Protein AF-A0A527V0V6-F1 (afdb_monomer)

Mean predicted aligned error: 16.67 Å

Solvent-accessible surface area (backbone atoms only — not comparable to full-atom values): 7113 Å² total; per-residue (Å²): 132,80,76,77,71,51,71,65,57,51,49,53,55,48,50,52,45,44,67,48,61,44,44,55,52,50,53,52,52,36,52,49,43,59,67,40,85,84,53,55,70,69,60,31,51,54,32,49,51,52,55,36,40,77,68,61,76,48,71,51,89,82,59,62,72,86,74,69,54,84,89,72,45,54,77,66,54,47,50,53,50,51,51,52,51,51,52,53,52,52,64,62,64,68,77,79,79,87,86,89,85,86,84,92,84,81,87,86,80,83,90,135

Nearest PDB structures (foldseek):
  8g7s-assembly1_n  TM=3.037E-01  e=3.229E+00  Escherichia coli
  7m4u-assembly1_n  TM=4.749E-01  e=9.113E+00  Acinetobacter baumannii AB0057
  5aj3-assembly1_N  TM=2.925E-01  e=8.004E+00  Sus scrofa
  7nww-assembly1_r  TM=3.032E-01  e=9.723E+00  Escherichia coli
  8rdv-assembly1_HK  TM=2.535E-01  e=8.541E+00  Psychrobacter urativorans

pLDDT: mean 78.42, std 19.05, range [38.31, 97.94]

Structure (mmCIF, N/CA/C/O backbone):
data_AF-A0A527V0V6-F1
#
_entry.id   AF-A0A527V0V6-F1
#
loop_
_atom_site.group_PDB
_atom_site.id
_atom_site.type_symbol
_atom_site.label_atom_id
_atom_site.label_alt_id
_atom_site.label_comp_id
_atom_site.label_asym_id
_atom_site.label_entity_id
_atom_site.label_seq_id
_atom_site.pdbx_PDB_ins_code
_atom_site.Cartn_x
_atom_site.Cartn_y
_atom_site.Cartn_z
_atom_site.occupancy
_atom_site.B_iso_or_equiv
_atom_site.auth_seq_id
_atom_site.auth_comp_id
_atom_site.auth_asym_id
_atom_site.auth_atom_id
_atom_site.pdbx_PDB_model_num
ATOM 1 N N . MET A 1 1 ? 4.648 -12.168 -36.051 1.00 38.31 1 MET A N 1
ATOM 2 C CA . MET A 1 1 ? 5.519 -12.931 -35.132 1.00 38.31 1 MET A CA 1
ATOM 3 C C . MET A 1 1 ? 6.074 -11.966 -34.105 1.00 38.31 1 MET A C 1
ATOM 5 O O . MET A 1 1 ? 6.841 -11.082 -34.457 1.00 38.31 1 MET A O 1
ATOM 9 N N . THR A 1 2 ? 5.581 -12.063 -32.875 1.00 49.09 2 THR A N 1
ATOM 10 C CA . THR A 1 2 ? 5.995 -11.252 -31.727 1.00 49.09 2 THR A CA 1
ATOM 11 C C . THR A 1 2 ? 7.493 -11.425 -31.494 1.00 49.09 2 THR A C 1
ATOM 13 O O . THR A 1 2 ? 7.941 -12.541 -31.224 1.00 49.09 2 THR A O 1
ATOM 16 N N . LYS A 1 3 ? 8.267 -10.333 -31.600 1.00 60.41 3 LYS A N 1
ATOM 17 C CA . LYS A 1 3 ? 9.576 -10.255 -30.938 1.00 60.41 3 LYS A CA 1
ATOM 18 C C . LYS A 1 3 ? 9.318 -10.674 -29.492 1.00 60.41 3 LYS A C 1
ATOM 20 O O . LYS A 1 3 ? 8.444 -10.094 -28.855 1.00 60.41 3 LYS A O 1
ATOM 25 N N . LYS A 1 4 ? 9.976 -11.735 -29.020 1.00 65.25 4 LYS A N 1
ATOM 26 C CA . LYS A 1 4 ? 9.989 -12.036 -27.589 1.00 65.25 4 LYS A CA 1
ATOM 27 C C . LYS A 1 4 ? 10.552 -10.782 -26.931 1.00 65.25 4 LYS A C 1
ATOM 29 O O . LYS A 1 4 ? 11.714 -10.462 -27.176 1.00 65.25 4 LYS A O 1
ATOM 34 N N . ASP A 1 5 ? 9.704 -10.042 -26.220 1.00 66.06 5 ASP A N 1
ATOM 35 C CA . ASP A 1 5 ? 10.168 -8.970 -25.350 1.00 66.06 5 ASP A CA 1
ATOM 36 C C . ASP A 1 5 ? 11.297 -9.567 -24.505 1.00 66.06 5 ASP A C 1
ATOM 38 O O . ASP A 1 5 ? 11.160 -10.676 -23.975 1.00 66.06 5 ASP A O 1
ATOM 42 N N . THR A 1 6 ? 12.437 -8.886 -24.452 1.00 86.00 6 THR A N 1
ATOM 43 C CA . THR A 1 6 ? 13.517 -9.288 -23.555 1.00 86.00 6 THR A CA 1
ATOM 44 C C . THR A 1 6 ? 12.977 -9.297 -22.125 1.00 86.00 6 THR A C 1
ATOM 46 O O . THR A 1 6 ? 12.079 -8.522 -21.785 1.00 86.00 6 THR A O 1
ATOM 49 N N . GLU A 1 7 ? 13.495 -10.185 -21.278 1.00 85.81 7 GLU A N 1
ATOM 50 C CA . GLU A 1 7 ? 13.039 -10.311 -19.885 1.00 85.81 7 GLU A CA 1
ATOM 51 C C . GLU A 1 7 ? 13.085 -8.960 -19.153 1.00 85.81 7 GLU A C 1
ATOM 53 O O . GLU A 1 7 ? 12.151 -8.596 -18.439 1.00 85.81 7 GLU A O 1
ATOM 58 N N . GLU A 1 8 ? 14.117 -8.166 -19.435 1.00 87.69 8 GLU A N 1
ATOM 59 C CA . GL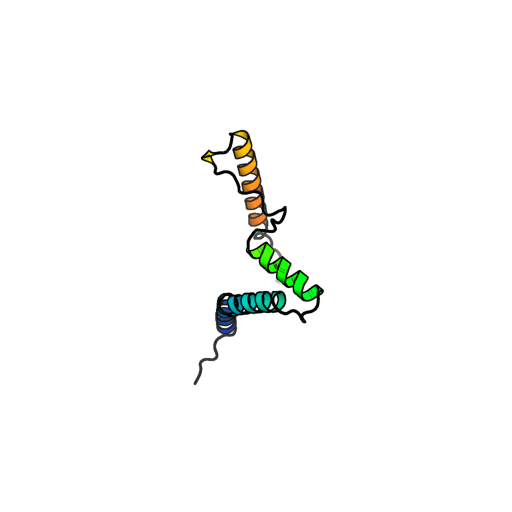U A 1 8 ? 14.291 -6.804 -18.939 1.00 87.69 8 GLU A CA 1
ATOM 60 C C . GLU A 1 8 ? 13.142 -5.861 -19.341 1.00 87.69 8 GLU A C 1
ATOM 62 O O . GLU A 1 8 ? 12.583 -5.175 -18.484 1.00 87.69 8 GLU A O 1
ATOM 67 N N . ALA A 1 9 ? 12.702 -5.886 -20.603 1.00 87.94 9 ALA A N 1
ATOM 68 C CA . ALA A 1 9 ? 11.595 -5.052 -21.077 1.00 87.94 9 ALA A CA 1
ATOM 69 C C . ALA A 1 9 ? 10.252 -5.442 -20.429 1.00 87.94 9 ALA A C 1
ATOM 71 O O . ALA A 1 9 ? 9.411 -4.588 -20.129 1.00 87.94 9 ALA A O 1
ATOM 72 N N . VAL A 1 10 ? 10.041 -6.737 -20.166 1.00 91.81 10 VAL A N 1
ATOM 73 C CA . VAL A 1 10 ? 8.851 -7.215 -19.444 1.00 91.81 10 VAL A CA 1
ATOM 74 C C . VAL A 1 10 ? 8.878 -6.759 -17.987 1.00 91.81 10 VAL A C 1
ATOM 76 O O . VAL A 1 10 ? 7.846 -6.318 -17.467 1.00 91.81 10 VAL A O 1
ATOM 79 N N . LEU A 1 11 ? 10.037 -6.839 -17.332 1.00 92.12 11 LEU A N 1
ATOM 80 C CA . LEU A 1 11 ? 10.219 -6.388 -15.954 1.00 92.12 11 LEU A CA 1
ATOM 81 C C . LEU A 1 11 ? 9.996 -4.883 -15.823 1.00 92.12 11 LEU A C 1
ATOM 83 O O . LEU A 1 11 ? 9.253 -4.460 -14.937 1.00 92.12 11 LEU A O 1
ATOM 87 N N . GLU A 1 12 ? 10.564 -4.081 -16.722 1.00 93.69 12 GLU A N 1
ATOM 88 C CA . GLU A 1 12 ? 10.398 -2.628 -16.714 1.00 93.69 12 GLU A CA 1
ATOM 89 C C . GLU A 1 12 ? 8.923 -2.234 -16.878 1.00 93.69 12 GLU A C 1
ATOM 91 O O . GLU A 1 12 ? 8.364 -1.518 -16.038 1.00 93.69 12 GLU A O 1
ATOM 96 N N . ARG A 1 13 ? 8.243 -2.790 -17.890 1.00 92.12 13 ARG A N 1
ATOM 97 C CA . ARG A 1 13 ? 6.808 -2.559 -18.120 1.00 92.12 13 ARG A CA 1
ATOM 98 C C . ARG A 1 13 ? 5.967 -2.957 -16.908 1.00 92.12 13 ARG A C 1
ATOM 100 O O . ARG A 1 13 ? 5.041 -2.243 -16.519 1.00 92.12 13 ARG A O 1
ATOM 107 N N . THR A 1 14 ? 6.275 -4.101 -16.303 1.00 93.12 14 THR A N 1
ATOM 108 C CA . THR A 1 14 ? 5.543 -4.600 -15.131 1.00 93.12 14 THR A CA 1
ATOM 109 C C . THR A 1 14 ? 5.776 -3.706 -13.920 1.00 93.12 14 THR A C 1
ATOM 111 O O . THR A 1 14 ? 4.827 -3.377 -13.212 1.00 93.12 14 THR A O 1
ATOM 114 N N . ARG A 1 15 ? 7.010 -3.238 -13.713 1.00 95.44 15 ARG A N 1
ATOM 115 C CA . ARG A 1 15 ? 7.360 -2.312 -12.633 1.00 95.44 15 ARG A CA 1
ATOM 116 C C . ARG A 1 15 ? 6.621 -0.989 -12.768 1.00 95.44 15 ARG A C 1
ATOM 118 O O . ARG A 1 15 ? 6.104 -0.489 -11.770 1.00 95.44 15 ARG A O 1
ATOM 125 N N . HIS A 1 16 ? 6.538 -0.444 -13.981 1.00 96.12 16 HIS A N 1
ATOM 126 C CA . HIS A 1 16 ? 5.741 0.751 -14.233 1.00 96.12 16 HIS A CA 1
ATOM 127 C C . HIS A 1 16 ? 4.276 0.504 -13.864 1.00 96.12 16 HIS A C 1
ATOM 129 O O . HIS A 1 16 ? 3.702 1.279 -13.102 1.00 96.12 16 HIS A O 1
ATOM 135 N N . ARG A 1 17 ? 3.668 -0.573 -14.369 1.00 94.25 17 ARG A N 1
ATOM 136 C CA . ARG A 1 17 ? 2.251 -0.869 -14.111 1.00 94.25 17 ARG A CA 1
ATOM 137 C C . ARG A 1 17 ? 1.960 -1.118 -12.629 1.00 94.25 17 ARG A C 1
ATOM 139 O O . ARG A 1 17 ? 0.911 -0.717 -12.134 1.00 94.25 17 ARG A O 1
ATOM 146 N N . LEU A 1 18 ? 2.890 -1.746 -11.911 1.00 94.81 18 LEU A N 1
ATOM 147 C CA . LEU A 1 18 ? 2.792 -1.953 -10.468 1.00 94.81 18 LEU A CA 1
ATOM 148 C C . LEU A 1 18 ? 2.802 -0.620 -9.705 1.00 94.81 18 LEU A C 1
ATOM 150 O O . LEU A 1 18 ? 2.025 -0.448 -8.773 1.00 94.81 18 LEU A O 1
ATOM 154 N N . ARG A 1 19 ? 3.657 0.325 -10.111 1.00 94.00 19 ARG A N 1
ATOM 155 C CA . ARG A 1 19 ? 3.775 1.646 -9.473 1.00 94.00 19 ARG A CA 1
ATOM 156 C C . ARG A 1 19 ? 2.603 2.581 -9.764 1.00 94.00 19 ARG A C 1
ATOM 158 O O . ARG A 1 19 ? 2.392 3.504 -8.989 1.00 94.00 19 ARG A O 1
ATOM 165 N N . THR A 1 20 ? 1.871 2.363 -10.855 1.00 95.38 20 THR A N 1
ATOM 166 C CA . THR A 1 20 ? 0.688 3.160 -11.204 1.00 95.38 20 THR A CA 1
ATOM 167 C C . THR A 1 20 ? -0.593 2.441 -10.798 1.00 95.38 20 THR A C 1
ATOM 169 O O . THR A 1 20 ? -1.093 2.636 -9.696 1.00 95.38 20 THR A O 1
ATOM 172 N N . THR A 1 21 ? -1.088 1.535 -11.636 1.00 96.06 21 THR A N 1
ATOM 173 C CA . THR A 1 21 ? -2.358 0.831 -11.415 1.00 96.06 21 THR A CA 1
ATOM 174 C C . THR A 1 21 ? -2.315 -0.067 -10.182 1.00 96.06 21 THR A C 1
ATOM 176 O O . THR A 1 21 ? -3.305 -0.202 -9.471 1.00 96.06 21 THR A O 1
ATOM 179 N N . GLY A 1 22 ? -1.166 -0.693 -9.907 1.00 95.75 22 GLY A N 1
ATOM 180 C CA . GLY A 1 22 ? -1.007 -1.508 -8.702 1.00 95.75 22 GLY A CA 1
ATOM 181 C C . GLY A 1 22 ? -1.111 -0.684 -7.417 1.00 95.75 22 GLY A C 1
ATOM 182 O O . GLY A 1 22 ? -1.664 -1.167 -6.431 1.00 95.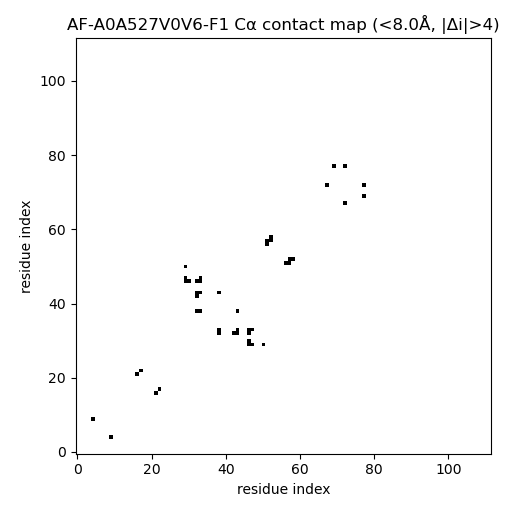75 22 GLY A O 1
ATOM 183 N N . LEU A 1 23 ? -0.640 0.565 -7.442 1.00 95.25 23 LEU A N 1
ATOM 184 C CA . LEU A 1 23 ? -0.757 1.481 -6.313 1.00 95.25 23 LEU A CA 1
ATOM 185 C C . LEU A 1 23 ? -2.215 1.897 -6.085 1.00 95.25 23 LEU A C 1
ATOM 187 O O . LEU A 1 23 ? -2.687 1.824 -4.955 1.00 95.25 23 LEU A O 1
ATOM 191 N N . GLU A 1 24 ? -2.935 2.269 -7.145 1.00 96.44 24 GLU A N 1
ATOM 192 C CA . GLU A 1 24 ? -4.364 2.612 -7.078 1.00 96.44 24 GLU A CA 1
ATOM 193 C C . GLU A 1 24 ? -5.187 1.455 -6.492 1.00 96.44 24 GLU A C 1
ATOM 195 O O . GLU A 1 24 ? -5.896 1.632 -5.502 1.00 96.44 24 GLU A O 1
ATOM 200 N N . ALA A 1 25 ? -4.999 0.242 -7.021 1.00 97.31 25 ALA A N 1
ATOM 201 C CA . ALA A 1 25 ? -5.685 -0.951 -6.533 1.00 97.31 25 ALA A CA 1
ATOM 202 C C . ALA A 1 25 ? -5.345 -1.274 -5.066 1.00 97.31 25 ALA A C 1
ATOM 204 O O . ALA A 1 25 ? -6.211 -1.702 -4.302 1.00 97.31 25 ALA A O 1
ATOM 205 N N . ALA A 1 26 ? -4.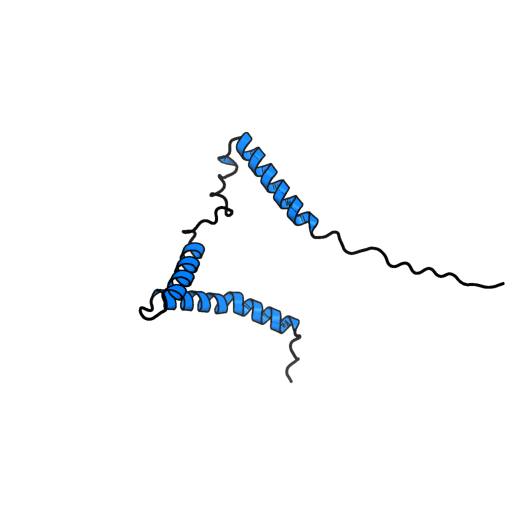092 -1.062 -4.647 1.00 95.88 26 ALA A N 1
ATOM 206 C CA . ALA A 1 26 ? -3.695 -1.252 -3.255 1.00 95.88 26 ALA A CA 1
ATOM 207 C C . ALA A 1 26 ? -4.394 -0.250 -2.325 1.00 95.88 26 ALA A C 1
ATOM 209 O O . ALA A 1 26 ? -4.868 -0.637 -1.257 1.00 95.88 26 ALA A O 1
ATOM 210 N N . VAL A 1 27 ? -4.496 1.020 -2.729 1.00 96.62 27 VAL A N 1
ATOM 211 C CA . VAL A 1 27 ? -5.209 2.050 -1.960 1.00 96.62 27 VAL A CA 1
ATOM 212 C C . VAL A 1 27 ? -6.689 1.693 -1.822 1.00 96.62 27 VAL A C 1
ATOM 214 O O . VAL A 1 27 ? -7.213 1.703 -0.707 1.00 96.62 27 VAL A O 1
ATOM 217 N N . GLU A 1 28 ? -7.349 1.312 -2.915 1.00 97.56 28 GLU A N 1
ATOM 218 C CA . GLU A 1 28 ? -8.754 0.889 -2.894 1.00 97.56 28 GLU A CA 1
ATOM 219 C C . GLU A 1 28 ? -8.981 -0.317 -1.977 1.00 97.56 28 GLU A C 1
ATOM 221 O O . GLU A 1 28 ? -9.907 -0.312 -1.164 1.00 97.56 28 GLU A O 1
ATOM 226 N N . ALA A 1 29 ? -8.104 -1.323 -2.040 1.00 97.44 29 ALA A N 1
ATOM 227 C CA . ALA A 1 29 ? -8.190 -2.499 -1.181 1.00 97.44 29 ALA A CA 1
ATOM 228 C C . ALA A 1 29 ? -8.057 -2.137 0.307 1.00 97.44 29 ALA A C 1
ATOM 230 O O . ALA A 1 29 ? -8.829 -2.626 1.134 1.00 97.44 29 ALA A O 1
ATOM 231 N N . LEU A 1 30 ? -7.114 -1.256 0.661 1.00 97.00 30 LEU A N 1
ATOM 232 C CA . LEU A 1 30 ? -6.931 -0.800 2.042 1.00 97.00 30 LEU A CA 1
ATOM 233 C C . LEU A 1 30 ? -8.157 -0.035 2.554 1.00 97.00 30 LEU A C 1
ATOM 235 O O . LEU A 1 30 ? -8.602 -0.272 3.678 1.00 97.00 30 LEU A O 1
ATOM 239 N N . ILE A 1 31 ? -8.731 0.844 1.728 1.00 97.31 31 ILE A N 1
ATOM 240 C CA . ILE A 1 31 ? -9.969 1.561 2.060 1.00 97.31 31 ILE A CA 1
ATOM 241 C C . ILE A 1 31 ? -11.118 0.567 2.258 1.00 97.31 31 ILE A C 1
ATOM 243 O O . ILE A 1 31 ? -11.832 0.655 3.259 1.00 97.31 31 ILE A O 1
ATOM 247 N N . GLY A 1 32 ? -11.256 -0.412 1.361 1.00 97.94 32 GLY A N 1
ATOM 248 C CA . GLY A 1 32 ? -12.269 -1.462 1.451 1.00 97.94 32 GLY A CA 1
ATOM 249 C C . GLY A 1 32 ? -12.184 -2.251 2.759 1.00 97.94 32 GLY A C 1
ATOM 250 O O . GLY A 1 32 ? -13.191 -2.409 3.446 1.00 97.94 32 GLY A O 1
ATOM 251 N N . VAL A 1 33 ? -10.980 -2.668 3.168 1.00 97.69 33 VAL A N 1
ATOM 252 C CA . VAL A 1 33 ? -10.759 -3.376 4.446 1.00 97.69 33 VAL A CA 1
ATOM 253 C C . VAL A 1 33 ? -11.156 -2.518 5.651 1.00 97.69 33 VAL A C 1
ATOM 255 O O . VAL A 1 33 ? -11.756 -3.026 6.597 1.00 97.69 33 VAL A O 1
ATOM 258 N N . CYS A 1 34 ? -10.847 -1.219 5.632 1.00 96.06 34 CYS A N 1
ATOM 259 C CA . CYS A 1 34 ? -11.229 -0.302 6.709 1.00 96.06 34 CYS A CA 1
ATOM 260 C C . CYS A 1 34 ? -12.748 -0.086 6.801 1.00 96.06 34 CYS A C 1
ATOM 262 O O . CYS A 1 34 ? -13.267 0.143 7.894 1.00 96.06 34 CYS A O 1
ATOM 264 N N . GLN A 1 35 ? -13.460 -0.154 5.674 1.00 96.50 35 GLN A N 1
ATOM 265 C CA . GLN A 1 35 ? -14.911 0.037 5.607 1.00 96.50 35 GLN A CA 1
ATOM 266 C C . GLN A 1 35 ? -15.704 -1.251 5.870 1.00 96.50 35 GLN A C 1
ATOM 268 O O . GLN A 1 35 ? -16.856 -1.187 6.309 1.00 96.50 35 GLN A O 1
ATOM 273 N N . ASP A 1 36 ? -15.104 -2.420 5.641 1.00 96.88 36 ASP A N 1
ATOM 274 C CA . ASP A 1 36 ? -15.760 -3.704 5.853 1.00 96.88 36 ASP A CA 1
ATOM 275 C C . ASP A 1 36 ? -15.945 -4.008 7.347 1.00 96.88 36 ASP A C 1
ATOM 277 O O . ASP A 1 36 ? -15.004 -4.249 8.105 1.00 96.88 36 ASP A O 1
ATOM 281 N N . LYS A 1 37 ? -17.201 -4.073 7.795 1.00 94.25 37 LYS A N 1
ATOM 282 C CA . LYS A 1 37 ? -17.533 -4.421 9.182 1.00 94.25 37 LYS A CA 1
ATOM 283 C C . LYS A 1 37 ? -17.174 -5.867 9.526 1.00 94.25 37 LYS A C 1
ATOM 285 O O . LYS A 1 37 ? -16.824 -6.108 10.680 1.00 94.25 37 LYS A O 1
ATOM 290 N N . ALA A 1 38 ? -17.187 -6.782 8.560 1.00 97.06 38 ALA A N 1
ATOM 291 C CA . ALA A 1 38 ? -16.866 -8.193 8.752 1.00 97.06 38 ALA A CA 1
ATOM 292 C C . ALA A 1 38 ? -15.356 -8.484 8.744 1.00 97.06 38 ALA A C 1
ATOM 294 O O . ALA A 1 38 ? -14.943 -9.537 9.234 1.00 97.06 38 ALA A O 1
ATOM 295 N N . ALA A 1 39 ? -14.523 -7.561 8.251 1.00 96.19 39 ALA A N 1
ATOM 296 C CA . ALA A 1 39 ? -13.084 -7.779 8.199 1.00 96.19 39 ALA A CA 1
ATOM 297 C C . ALA A 1 39 ? -12.481 -8.007 9.609 1.00 96.19 39 ALA A C 1
ATOM 299 O O . ALA A 1 39 ? -12.857 -7.308 10.567 1.00 96.19 39 ALA A O 1
ATOM 300 N N . PRO A 1 40 ? -11.529 -8.954 9.755 1.00 96.75 40 PRO A N 1
ATOM 301 C CA . PRO A 1 40 ? -10.877 -9.245 11.029 1.00 96.75 40 PRO A CA 1
ATOM 302 C C . PRO A 1 40 ? -10.183 -8.020 11.630 1.00 96.75 40 PRO A C 1
ATOM 304 O O . PRO A 1 40 ? -9.581 -7.215 10.917 1.00 96.75 40 PRO A O 1
ATOM 307 N N . ALA A 1 41 ? -10.194 -7.914 12.962 1.00 95.56 41 ALA A N 1
ATOM 308 C CA . ALA A 1 41 ? -9.555 -6.806 13.675 1.00 95.56 41 ALA A CA 1
ATOM 309 C C . ALA A 1 41 ? -8.067 -6.591 13.303 1.00 95.56 41 ALA A C 1
ATOM 311 O O . ALA A 1 41 ? -7.691 -5.436 13.096 1.00 95.56 41 ALA A O 1
ATOM 312 N N . PRO A 1 42 ? -7.230 -7.639 13.126 1.00 96.50 42 PRO A N 1
ATOM 313 C CA . PRO A 1 42 ? -5.843 -7.452 12.695 1.00 96.50 42 PRO A CA 1
ATOM 314 C C . PRO A 1 42 ? -5.721 -6.797 11.314 1.00 96.50 42 PRO A C 1
ATOM 316 O O . PRO A 1 42 ? -4.899 -5.905 11.129 1.00 96.50 42 PRO A O 1
ATOM 319 N N . ALA 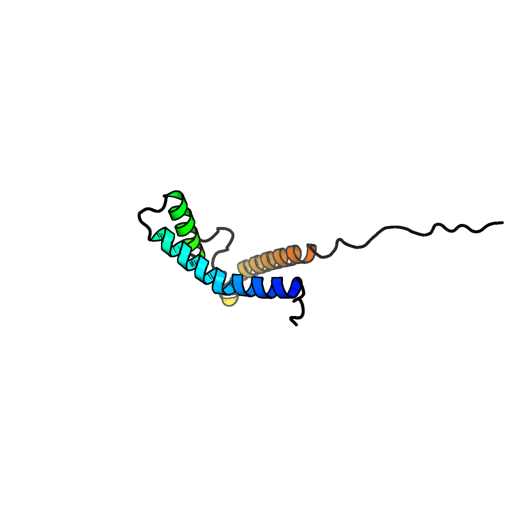A 1 43 ? -6.576 -7.182 10.360 1.00 96.31 43 ALA A N 1
ATOM 320 C CA . ALA A 1 43 ? -6.555 -6.630 9.007 1.00 96.31 43 ALA A CA 1
ATOM 321 C C . ALA A 1 43 ? -6.917 -5.137 9.003 1.00 96.31 43 ALA A C 1
ATOM 323 O O . ALA A 1 43 ? -6.233 -4.330 8.373 1.00 96.31 43 ALA A O 1
ATOM 324 N N . LYS A 1 44 ? -7.939 -4.757 9.779 1.00 97.12 44 LYS A N 1
ATOM 325 C CA . LYS A 1 44 ? -8.338 -3.354 9.969 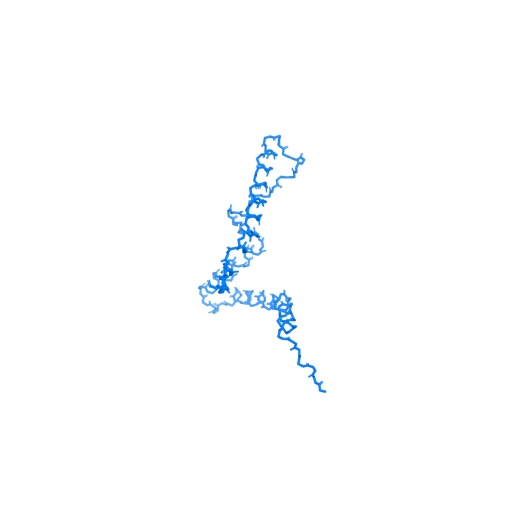1.00 97.12 44 LYS A CA 1
ATOM 326 C C . LYS A 1 44 ? -7.236 -2.520 10.604 1.00 97.12 44 LYS A C 1
ATOM 328 O O . LYS A 1 44 ? -6.993 -1.402 10.165 1.00 97.12 44 LYS A O 1
ATOM 333 N N . ALA A 1 45 ? -6.561 -3.059 11.619 1.00 95.56 45 ALA A N 1
ATOM 334 C CA . ALA A 1 45 ? -5.466 -2.363 12.282 1.00 95.56 45 ALA A CA 1
ATOM 335 C C . ALA A 1 45 ? -4.314 -2.084 11.305 1.00 95.56 45 ALA A C 1
ATOM 337 O O . ALA A 1 45 ? -3.850 -0.949 11.209 1.00 95.56 45 ALA A O 1
ATOM 338 N N . THR A 1 46 ? -3.896 -3.087 10.528 1.00 95.62 46 THR A N 1
ATOM 339 C CA . THR A 1 46 ? -2.842 -2.921 9.520 1.00 95.62 46 THR A CA 1
ATOM 340 C C . THR A 1 46 ? -3.236 -1.909 8.446 1.00 95.62 46 THR A C 1
ATOM 342 O O . THR A 1 46 ? -2.451 -1.006 8.150 1.00 95.62 46 THR A O 1
ATOM 345 N N . ALA A 1 47 ? -4.448 -2.019 7.895 1.00 96.31 47 ALA A N 1
ATOM 346 C CA . ALA A 1 47 ? -4.922 -1.102 6.864 1.00 96.31 47 ALA A CA 1
ATOM 347 C C . ALA A 1 47 ? -5.051 0.338 7.386 1.00 96.31 47 ALA A C 1
ATOM 349 O O . ALA A 1 47 ? -4.581 1.277 6.743 1.00 96.31 47 ALA A O 1
ATOM 350 N N . GLY A 1 48 ? -5.593 0.508 8.595 1.00 95.00 48 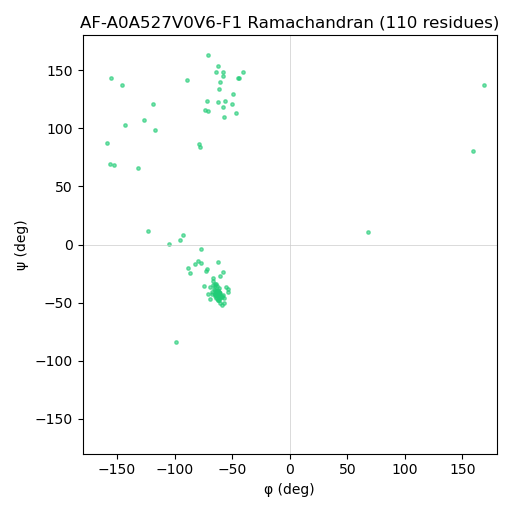GLY A N 1
ATOM 351 C CA . GLY A 1 48 ? -5.721 1.807 9.248 1.00 95.00 48 GLY A CA 1
ATOM 352 C C . GLY A 1 48 ? -4.368 2.478 9.485 1.00 95.00 48 GLY A C 1
ATOM 353 O O . GLY A 1 48 ? -4.195 3.649 9.153 1.00 95.00 48 GLY A O 1
ATOM 354 N N . VAL A 1 49 ? -3.375 1.735 9.983 1.00 94.81 49 VAL A N 1
ATOM 355 C CA . VAL A 1 49 ? -2.017 2.263 10.188 1.00 94.81 49 VAL A CA 1
ATOM 356 C C . VAL A 1 49 ? -1.357 2.649 8.861 1.00 94.81 49 VAL A C 1
ATOM 358 O O . VAL A 1 49 ? -0.725 3.702 8.785 1.00 94.81 49 VAL A O 1
ATOM 361 N N . ALA A 1 50 ? -1.507 1.837 7.810 1.00 94.19 50 ALA A N 1
ATOM 362 C CA . ALA A 1 50 ? -0.952 2.145 6.492 1.00 94.19 50 ALA A CA 1
ATOM 363 C C . ALA A 1 50 ? -1.521 3.459 5.927 1.00 94.19 50 ALA A C 1
ATOM 365 O O . ALA A 1 50 ? -0.758 4.323 5.495 1.00 94.19 50 ALA A O 1
ATOM 366 N N . ILE A 1 51 ? -2.842 3.648 6.011 1.00 94.12 51 ILE A N 1
ATOM 367 C CA . ILE A 1 51 ? -3.513 4.881 5.573 1.00 94.12 51 ILE A CA 1
ATOM 368 C C . ILE A 1 51 ? -3.062 6.078 6.420 1.00 94.12 51 ILE A C 1
ATOM 370 O O . ILE A 1 51 ? -2.765 7.143 5.880 1.00 94.12 51 ILE A O 1
ATOM 374 N N . MET A 1 52 ? -2.967 5.916 7.741 1.00 93.88 52 MET A N 1
ATOM 375 C CA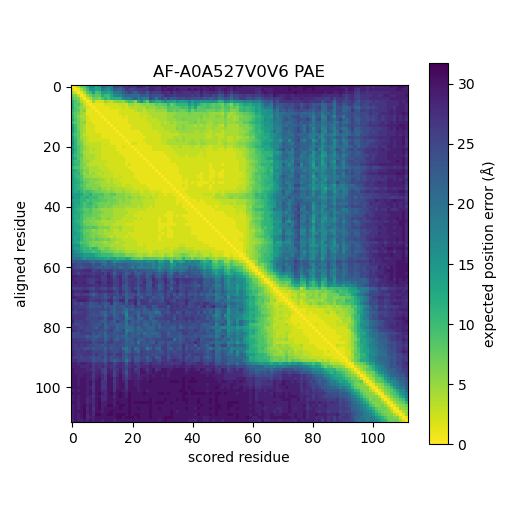 . MET A 1 52 ? -2.582 7.004 8.642 1.00 93.88 52 MET A CA 1
ATOM 376 C C . MET A 1 52 ? -1.132 7.462 8.415 1.00 93.88 52 MET A C 1
ATOM 378 O O . MET A 1 52 ? -0.865 8.663 8.401 1.00 93.88 52 MET A O 1
ATOM 382 N N . ARG A 1 53 ? -0.207 6.529 8.149 1.00 90.75 53 ARG A N 1
ATOM 383 C CA . ARG A 1 53 ? 1.174 6.847 7.739 1.00 90.75 53 ARG A CA 1
ATOM 384 C C . ARG A 1 53 ? 1.232 7.541 6.382 1.00 90.75 53 ARG A C 1
ATOM 386 O O . ARG A 1 53 ? 1.931 8.538 6.255 1.00 90.75 53 ARG A O 1
ATOM 393 N N . ALA A 1 54 ? 0.474 7.063 5.393 1.00 89.19 54 ALA A N 1
ATOM 394 C CA . ALA A 1 54 ? 0.434 7.677 4.063 1.00 89.19 54 ALA A CA 1
ATOM 395 C C . ALA A 1 54 ? -0.054 9.139 4.092 1.00 89.19 54 ALA A C 1
ATOM 397 O O . ALA A 1 54 ? 0.346 9.936 3.251 1.00 89.19 54 ALA A O 1
ATOM 398 N N . ASN A 1 55 ? -0.873 9.502 5.085 1.00 89.62 55 ASN A N 1
ATOM 399 C CA . ASN A 1 55 ? -1.363 10.866 5.296 1.00 89.62 55 ASN A CA 1
ATOM 400 C C . ASN A 1 55 ? -0.488 11.696 6.257 1.00 89.62 55 ASN A C 1
ATOM 402 O O . ASN A 1 55 ? -0.891 12.781 6.665 1.00 89.62 55 ASN A O 1
ATOM 406 N N . GLY A 1 56 ? 0.682 11.192 6.668 1.00 85.12 56 GLY A N 1
ATOM 407 C CA . GLY A 1 56 ? 1.595 11.903 7.572 1.00 85.12 56 GLY A CA 1
ATOM 408 C C . GLY A 1 56 ? 1.072 12.081 9.003 1.00 85.12 56 GLY A C 1
ATOM 409 O O . GLY A 1 56 ? 1.665 12.811 9.791 1.00 85.12 56 GLY A O 1
ATOM 410 N N . LEU A 1 57 ? -0.022 11.406 9.365 1.00 86.75 57 LEU A N 1
ATOM 411 C CA . LEU A 1 57 ? -0.625 11.472 10.703 1.00 86.75 57 LEU A CA 1
ATOM 412 C C . LEU A 1 57 ? 0.118 10.593 11.719 1.00 86.75 57 LEU A C 1
ATOM 414 O O . LEU A 1 57 ? -0.067 10.724 12.927 1.00 86.75 57 LEU A O 1
ATOM 418 N N . MET A 1 58 ? 0.975 9.700 11.228 1.00 80.25 58 MET A N 1
ATOM 419 C CA . MET A 1 58 ? 1.981 9.002 12.016 1.00 80.25 58 MET A CA 1
ATOM 420 C C . MET A 1 58 ? 3.354 9.396 11.485 1.00 80.25 58 MET A C 1
ATOM 422 O O . MET A 1 58 ? 3.802 8.848 10.479 1.00 80.25 58 MET A O 1
ATOM 426 N N . LEU A 1 59 ? 4.010 10.349 12.153 1.00 64.69 59 LEU A N 1
ATOM 427 C CA . LEU A 1 59 ? 5.423 10.608 11.906 1.00 64.69 59 LEU A CA 1
ATOM 428 C C . LEU A 1 59 ? 6.242 9.452 12.475 1.00 64.69 59 LEU A C 1
ATOM 430 O O . LEU A 1 59 ? 6.171 9.152 13.670 1.00 64.69 59 LEU A O 1
ATOM 434 N N . ASP A 1 60 ? 7.046 8.831 11.619 1.00 63.28 60 ASP A N 1
ATOM 435 C CA . ASP A 1 60 ? 8.179 8.059 12.101 1.00 63.28 60 ASP A CA 1
ATOM 436 C C . ASP A 1 60 ? 9.112 9.013 12.842 1.00 63.28 60 ASP A C 1
ATOM 438 O O . ASP A 1 60 ? 9.431 10.092 12.353 1.00 63.28 60 ASP A O 1
ATOM 442 N N . LYS A 1 61 ? 9.582 8.630 14.028 1.00 57.50 61 LYS A N 1
ATOM 443 C CA . LYS A 1 61 ? 10.486 9.479 14.821 1.00 57.50 61 LYS A CA 1
ATOM 444 C C . LYS A 1 61 ? 11.822 9.747 14.099 1.00 57.50 61 LYS A C 1
ATOM 446 O O . LYS A 1 61 ? 12.551 10.651 14.492 1.00 57.50 61 LYS A O 1
ATOM 451 N N . SER A 1 62 ? 12.129 8.964 13.057 1.00 58.50 62 SER A N 1
ATOM 452 C CA . SER A 1 62 ? 13.254 9.144 12.130 1.00 58.50 62 SER A CA 1
ATOM 453 C C . SER A 1 62 ? 12.936 10.045 10.931 1.00 58.50 62 SER A C 1
ATOM 455 O O . SER A 1 62 ? 13.858 10.594 10.330 1.00 58.50 62 SER A O 1
ATOM 457 N N . ALA A 1 63 ? 11.658 10.235 10.590 1.00 56.22 63 ALA A N 1
ATOM 458 C CA . ALA A 1 63 ? 11.218 11.259 9.656 1.00 56.22 63 ALA A CA 1
ATOM 459 C C . ALA A 1 63 ? 11.225 12.579 10.429 1.00 56.22 63 ALA A C 1
ATOM 461 O O . ALA A 1 63 ? 10.241 12.955 11.063 1.00 56.22 63 ALA A O 1
ATOM 462 N N . GLY A 1 64 ? 12.405 13.203 10.485 1.00 53.00 64 GLY A N 1
ATOM 463 C CA . GLY A 1 64 ? 12.657 14.414 11.257 1.00 53.00 64 GLY A CA 1
ATOM 464 C C . GLY A 1 64 ? 11.540 15.444 11.100 1.00 53.00 64 GLY A C 1
ATOM 465 O O . GLY A 1 64 ? 10.956 15.584 10.024 1.00 53.00 64 GLY A O 1
ATOM 466 N N . ALA A 1 65 ? 11.250 16.148 12.199 1.00 56.25 65 ALA A N 1
ATOM 467 C CA . ALA A 1 65 ? 10.356 17.301 12.224 1.00 56.25 65 ALA A CA 1
ATOM 468 C C . ALA A 1 65 ? 10.583 18.190 10.987 1.00 56.25 65 ALA A C 1
ATOM 470 O O . ALA A 1 65 ? 11.727 18.253 10.521 1.00 56.25 65 ALA A O 1
ATOM 471 N N . PRO A 1 66 ? 9.541 18.872 10.463 1.00 54.94 66 PRO A N 1
ATOM 472 C CA . PRO A 1 66 ? 9.688 19.745 9.301 1.00 54.94 66 PRO A CA 1
ATOM 473 C C . PRO A 1 66 ? 10.916 20.630 9.505 1.00 54.94 66 PRO A C 1
ATOM 475 O O . PRO A 1 66 ? 10.969 21.409 10.460 1.00 54.94 66 PRO A O 1
ATOM 478 N N . GLN A 1 67 ? 11.946 20.422 8.678 1.00 64.50 67 GLN A N 1
ATOM 479 C CA . GLN A 1 67 ? 13.165 21.201 8.800 1.00 64.50 67 GLN A CA 1
ATOM 480 C C . GLN A 1 67 ? 12.780 22.652 8.537 1.00 64.50 67 GLN A C 1
ATOM 482 O O . GLN A 1 67 ? 12.206 22.957 7.490 1.00 64.50 67 GLN A O 1
ATOM 487 N N . LYS A 1 68 ? 13.058 23.525 9.513 1.00 68.06 68 LYS A N 1
ATOM 488 C CA . LYS A 1 68 ? 12.986 24.978 9.332 1.00 68.06 68 LYS A CA 1
ATOM 489 C C . LYS A 1 68 ? 13.665 25.331 8.010 1.00 68.06 68 LYS A C 1
ATOM 491 O O . LYS A 1 68 ? 14.668 24.708 7.656 1.00 68.06 68 LYS A O 1
ATOM 496 N N . SER A 1 69 ? 13.150 26.309 7.275 1.00 75.25 69 SER A N 1
ATOM 497 C CA . SER A 1 69 ? 13.879 26.767 6.093 1.00 75.25 69 SER A CA 1
ATOM 498 C C . SER A 1 69 ? 15.242 27.334 6.517 1.00 75.25 69 SER A C 1
ATOM 500 O O . SER A 1 69 ? 15.398 27.812 7.640 1.00 75.25 69 SER A O 1
ATOM 502 N N . ALA A 1 70 ? 16.247 27.303 5.635 1.00 74.12 70 ALA A N 1
ATOM 503 C CA . ALA A 1 70 ? 17.588 27.809 5.961 1.00 74.12 70 ALA A CA 1
ATOM 504 C C . ALA A 1 70 ? 17.582 29.290 6.396 1.00 74.12 70 ALA A C 1
ATOM 506 O O . ALA A 1 70 ? 18.472 29.725 7.118 1.00 74.12 70 ALA A O 1
ATOM 507 N N . ALA A 1 71 ? 16.561 30.048 5.983 1.00 76.62 71 ALA A N 1
ATOM 508 C CA . ALA A 1 71 ? 16.350 31.438 6.376 1.00 76.62 71 ALA A CA 1
ATOM 509 C C . ALA A 1 71 ? 15.772 31.604 7.797 1.00 76.62 71 ALA A C 1
ATOM 511 O O . ALA A 1 71 ? 15.815 32.700 8.348 1.00 76.62 71 ALA A O 1
ATOM 512 N N . GLU A 1 72 ? 15.228 30.538 8.386 1.00 80.62 72 GLU A N 1
ATOM 513 C CA . GLU A 1 72 ? 14.608 30.515 9.719 1.00 80.62 72 GLU A CA 1
ATOM 514 C C . GLU A 1 72 ? 15.499 29.837 10.775 1.00 80.62 72 GLU A C 1
ATOM 516 O O . GLU A 1 72 ? 15.096 29.717 11.935 1.00 80.62 72 GLU A O 1
ATOM 521 N N . MET A 1 73 ? 16.690 29.366 10.388 1.00 84.62 73 MET A N 1
ATOM 522 C CA . MET A 1 73 ? 17.655 28.735 11.292 1.00 84.62 73 MET A CA 1
ATOM 523 C C . MET A 1 73 ? 18.595 29.770 11.911 1.00 84.62 73 MET A C 1
ATOM 525 O O . MET A 1 73 ? 19.070 30.681 11.230 1.00 84.62 73 MET A O 1
ATOM 529 N N . THR A 1 74 ? 18.928 29.598 13.191 1.00 86.25 74 THR A N 1
ATOM 530 C CA . THR A 1 74 ? 20.071 30.316 13.779 1.00 86.25 74 THR A CA 1
ATOM 531 C C . THR A 1 74 ? 21.395 29.761 13.223 1.00 86.25 74 THR A C 1
ATOM 533 O O . THR A 1 74 ? 21.416 28.655 12.671 1.00 86.25 74 THR A O 1
ATOM 536 N N . PRO A 1 75 ? 22.526 30.478 13.359 1.00 83.81 75 PRO A N 1
ATOM 537 C CA . PRO A 1 75 ? 23.827 29.991 12.887 1.00 83.81 75 PRO A CA 1
ATOM 538 C C . PRO A 1 75 ? 24.220 28.613 13.452 1.00 83.81 75 PRO A C 1
ATOM 540 O O . PRO A 1 75 ? 24.797 27.779 12.750 1.00 83.81 75 PRO A O 1
ATOM 543 N N . GLU A 1 76 ? 23.879 28.347 14.711 1.00 83.69 76 GLU A N 1
ATOM 544 C CA . GLU A 1 76 ? 24.159 27.085 15.400 1.00 83.69 76 GLU A CA 1
ATOM 545 C C . GLU A 1 76 ? 23.287 25.947 14.855 1.00 83.69 76 GLU A C 1
ATOM 547 O O . GLU A 1 76 ? 23.785 24.852 14.588 1.00 83.69 76 GLU A O 1
ATOM 552 N N . GLU A 1 77 ? 21.998 26.219 14.627 1.00 78.38 77 GLU A N 1
ATOM 553 C CA . GLU A 1 77 ? 21.065 25.268 14.014 1.00 78.38 77 GLU A CA 1
ATOM 554 C C . GLU A 1 77 ? 21.482 24.922 12.576 1.00 78.38 77 GLU A C 1
ATOM 556 O O . GLU A 1 77 ? 21.457 23.753 12.186 1.00 78.38 77 GLU A O 1
ATOM 561 N N . LEU A 1 78 ? 21.939 25.916 11.809 1.00 86.25 78 LEU A N 1
ATOM 562 C CA . LEU A 1 78 ? 22.416 25.731 10.439 1.00 86.25 78 LEU A CA 1
ATOM 563 C C . LEU A 1 78 ? 23.679 24.861 10.387 1.00 86.25 78 LEU A C 1
ATOM 565 O O . LEU A 1 78 ? 23.812 24.006 9.511 1.00 86.25 78 LEU A O 1
ATOM 569 N N . THR A 1 79 ? 24.590 25.045 11.345 1.00 86.19 79 THR A N 1
ATOM 570 C CA . THR A 1 79 ? 25.814 24.237 11.454 1.00 86.19 79 THR A CA 1
ATOM 571 C C . THR A 1 79 ? 25.473 22.776 11.747 1.00 86.19 79 THR A C 1
ATOM 573 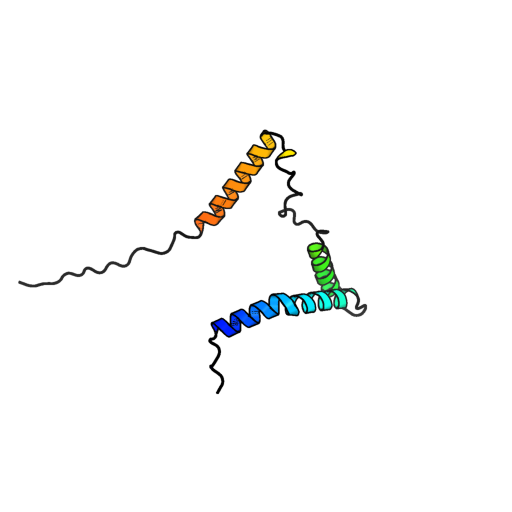O O . THR A 1 79 ? 25.946 21.880 11.049 1.00 86.19 79 THR A O 1
ATOM 576 N N . GLY A 1 80 ? 24.570 22.529 12.703 1.00 84.44 80 GLY A N 1
ATOM 577 C CA . GLY A 1 80 ? 24.101 21.175 13.008 1.00 84.44 80 GLY A CA 1
ATOM 578 C C . GLY A 1 80 ? 23.386 20.506 11.828 1.00 84.44 80 GLY A 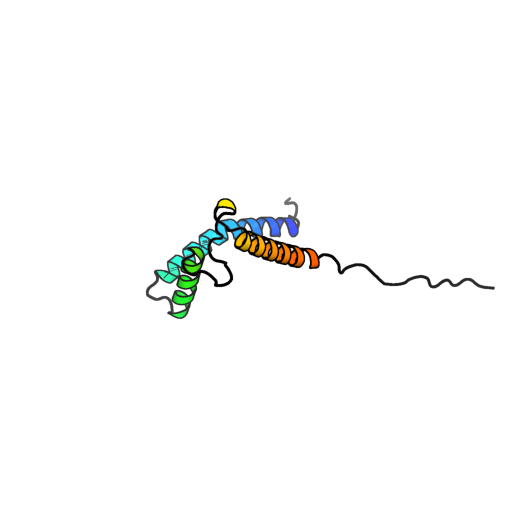C 1
ATOM 579 O O . GLY A 1 80 ? 23.605 19.323 11.560 1.00 84.44 80 GLY A O 1
ATOM 580 N N . ALA A 1 81 ? 22.575 21.259 11.077 1.00 83.50 81 ALA A N 1
ATOM 581 C CA . ALA A 1 81 ? 21.928 20.759 9.865 1.00 83.50 81 ALA A CA 1
ATOM 582 C C . ALA A 1 81 ? 22.954 20.392 8.776 1.00 83.50 81 ALA A C 1
ATOM 584 O O . ALA A 1 81 ? 22.846 19.326 8.167 1.00 83.50 81 ALA A O 1
ATOM 585 N N . LEU A 1 82 ? 23.976 21.231 8.566 1.00 85.06 82 LEU A N 1
ATOM 586 C CA . LEU A 1 82 ? 25.068 20.960 7.627 1.00 85.06 82 LEU A CA 1
ATOM 587 C C . LEU A 1 82 ? 25.849 19.698 7.993 1.00 85.06 82 LEU A C 1
ATOM 589 O O . LEU A 1 82 ? 26.172 18.907 7.107 1.00 85.06 82 LEU A O 1
ATOM 593 N N . ASP A 1 83 ? 26.142 19.483 9.271 1.00 87.19 83 ASP A N 1
ATOM 594 C CA . ASP A 1 83 ? 26.889 18.303 9.708 1.00 87.19 83 ASP A CA 1
ATOM 595 C C . ASP A 1 83 ? 26.068 17.016 9.555 1.00 87.19 83 ASP A C 1
ATOM 597 O O . ASP A 1 83 ? 26.595 15.996 9.102 1.00 87.19 83 ASP A O 1
ATOM 601 N N . ALA A 1 84 ? 24.756 17.073 9.807 1.00 82.94 84 ALA A N 1
ATOM 602 C CA . ALA A 1 84 ? 23.849 15.962 9.524 1.00 82.94 84 ALA A CA 1
ATOM 603 C C . ALA A 1 84 ? 23.801 15.620 8.021 1.00 82.94 84 ALA A C 1
ATOM 605 O O . ALA A 1 84 ? 23.892 14.449 7.647 1.00 82.94 84 ALA A O 1
ATOM 606 N N . LEU A 1 85 ? 23.712 16.634 7.153 1.00 84.88 85 LEU A N 1
ATOM 607 C CA . LEU A 1 85 ? 23.727 16.475 5.693 1.00 84.88 85 LEU A CA 1
ATOM 608 C C . LEU A 1 85 ? 25.055 15.888 5.189 1.00 84.88 85 LEU A C 1
ATOM 610 O O . LEU A 1 85 ? 25.052 14.980 4.357 1.00 84.88 85 LEU A O 1
ATOM 614 N N . LYS A 1 86 ? 26.195 16.349 5.722 1.00 86.50 86 LYS A N 1
ATOM 615 C CA . LYS A 1 86 ? 27.518 15.777 5.414 1.00 86.50 86 LYS A CA 1
ATOM 616 C C . LYS A 1 86 ? 27.614 14.309 5.833 1.00 86.50 86 LYS A C 1
ATOM 618 O O . LYS A 1 86 ? 28.143 13.500 5.075 1.00 86.50 86 LYS A O 1
ATOM 623 N N . GLY A 1 87 ? 27.080 13.957 7.005 1.00 83.44 87 GLY A N 1
ATOM 624 C CA . GLY A 1 87 ? 27.030 12.573 7.481 1.00 83.44 87 GLY A CA 1
ATOM 625 C C . GLY A 1 87 ? 26.222 11.661 6.554 1.00 83.44 87 GLY A C 1
ATOM 626 O O . GLY A 1 87 ? 26.669 10.565 6.223 1.00 83.44 87 GLY A O 1
ATOM 627 N N . GLN A 1 88 ? 25.072 12.135 6.064 1.00 83.06 88 GLN A N 1
ATOM 628 C CA . GLN A 1 88 ? 24.269 11.405 5.078 1.00 83.06 88 GLN A CA 1
ATOM 629 C C . GLN A 1 88 ? 25.020 11.225 3.752 1.00 83.06 88 GLN A C 1
ATOM 631 O O . GLN A 1 88 ? 25.042 10.124 3.208 1.00 83.06 88 GLN A O 1
ATOM 636 N N . LEU A 1 89 ? 25.688 12.271 3.257 1.00 82.19 89 LEU A N 1
ATOM 637 C CA . LEU A 1 89 ? 26.469 12.201 2.019 1.00 82.19 89 LEU A CA 1
ATOM 638 C C . LEU A 1 89 ? 27.613 11.176 2.110 1.00 82.19 89 LEU A C 1
ATOM 640 O O . LEU A 1 89 ? 27.817 10.399 1.178 1.00 82.19 89 LEU A O 1
ATOM 644 N N . ALA A 1 90 ? 28.322 11.131 3.240 1.00 84.56 90 ALA A N 1
ATOM 645 C CA . ALA A 1 90 ? 29.381 10.151 3.480 1.00 84.56 90 ALA A CA 1
ATOM 646 C C . ALA A 1 90 ? 28.842 8.709 3.526 1.00 84.56 90 ALA A C 1
ATOM 648 O O . ALA A 1 90 ? 29.455 7.804 2.961 1.00 84.56 90 ALA A O 1
ATOM 649 N N . ALA A 1 91 ? 27.671 8.501 4.138 1.00 76.56 91 ALA A N 1
ATOM 650 C CA . ALA A 1 91 ? 27.022 7.192 4.185 1.00 76.56 91 ALA A CA 1
ATOM 651 C C . ALA A 1 91 ? 26.594 6.689 2.793 1.00 76.56 91 ALA A C 1
ATOM 653 O O . ALA A 1 91 ? 26.667 5.492 2.530 1.00 76.56 91 ALA A O 1
ATOM 654 N N . LEU A 1 92 ? 26.192 7.589 1.886 1.00 77.06 92 LEU A N 1
ATOM 655 C CA . LEU A 1 92 ? 25.891 7.232 0.495 1.00 77.06 92 LEU A CA 1
ATOM 656 C C . LEU A 1 92 ? 27.162 6.958 -0.333 1.00 77.06 92 LEU A C 1
ATOM 658 O O . LEU A 1 92 ? 27.151 6.073 -1.184 1.00 77.06 92 LEU A O 1
ATOM 662 N N . GLY A 1 93 ? 28.255 7.687 -0.083 1.00 63.00 93 GLY A N 1
ATOM 663 C CA . GLY A 1 93 ? 29.520 7.539 -0.816 1.00 63.00 93 GLY A CA 1
ATOM 664 C C . GLY A 1 93 ? 30.307 6.256 -0.506 1.00 63.00 93 GLY A C 1
ATOM 665 O O . GLY A 1 93 ? 31.113 5.826 -1.325 1.00 63.00 93 GLY A O 1
ATOM 666 N N . GLY A 1 94 ? 30.059 5.612 0.639 1.00 52.66 94 GLY A N 1
ATOM 667 C CA . GLY A 1 94 ? 30.751 4.383 1.055 1.00 52.66 94 GLY A CA 1
ATOM 668 C C . GLY A 1 94 ? 30.289 3.089 0.372 1.00 52.66 94 GLY A C 1
ATOM 669 O O . GLY A 1 94 ? 30.867 2.040 0.628 1.00 52.66 94 GLY A O 1
ATOM 670 N N . SER A 1 95 ? 29.264 3.127 -0.486 1.00 47.19 95 SER A N 1
ATOM 671 C CA . SER A 1 95 ? 28.683 1.917 -1.093 1.00 47.19 95 SER A CA 1
ATOM 672 C C . SER A 1 95 ? 29.244 1.561 -2.482 1.00 47.19 95 SER A C 1
ATOM 674 O O . SER A 1 95 ? 28.739 0.624 -3.099 1.00 47.19 95 SER A O 1
ATOM 676 N N . GLN A 1 96 ? 30.238 2.292 -3.006 1.00 48.22 96 GLN A N 1
ATOM 677 C CA . GLN A 1 96 ? 30.695 2.148 -4.401 1.00 48.22 96 GLN A CA 1
ATOM 678 C C . GLN A 1 96 ? 32.194 1.824 -4.572 1.00 48.22 96 GLN A C 1
ATOM 680 O O . GLN A 1 96 ? 32.698 1.870 -5.690 1.00 48.22 96 GLN A O 1
ATOM 685 N N . ALA A 1 97 ? 32.911 1.472 -3.501 1.00 43.16 97 ALA A N 1
ATOM 686 C CA . ALA A 1 97 ? 34.336 1.133 -3.554 1.00 43.16 97 ALA A CA 1
ATOM 687 C C . ALA A 1 97 ? 34.635 -0.173 -2.798 1.00 43.16 97 ALA A C 1
ATOM 689 O O . ALA A 1 97 ? 35.296 -0.149 -1.769 1.00 43.16 97 ALA A O 1
ATOM 690 N N . ASP A 1 98 ? 34.113 -1.299 -3.292 1.00 47.25 98 ASP A N 1
ATOM 691 C CA . ASP A 1 98 ? 34.643 -2.634 -2.968 1.00 47.25 98 ASP A CA 1
ATOM 692 C C . ASP A 1 98 ? 34.283 -3.635 -4.079 1.00 47.25 98 ASP A C 1
ATOM 694 O O . ASP A 1 98 ? 33.403 -4.483 -3.947 1.00 47.25 98 ASP A O 1
ATOM 698 N N . SER A 1 99 ? 34.898 -3.464 -5.251 1.00 45.75 99 SER A N 1
ATOM 699 C CA . SER A 1 99 ? 34.985 -4.529 -6.254 1.00 45.75 99 SER A CA 1
ATOM 700 C C . SER A 1 99 ? 36.142 -4.240 -7.208 1.00 45.75 99 SER A C 1
ATOM 702 O O . SER A 1 99 ? 35.949 -3.614 -8.252 1.00 45.75 99 SER A O 1
ATOM 704 N N . GLY A 1 100 ? 37.344 -4.682 -6.851 1.00 45.34 100 GLY A N 1
ATOM 705 C CA . GLY A 1 100 ? 38.442 -4.758 -7.811 1.00 45.34 100 GLY A CA 1
ATOM 706 C C . GLY A 1 100 ? 39.818 -4.786 -7.175 1.00 45.34 100 GLY A C 1
ATOM 707 O O . GLY A 1 100 ? 40.440 -3.736 -7.113 1.00 45.34 100 GLY A O 1
ATOM 708 N N . ASP A 1 101 ? 40.227 -5.965 -6.703 1.00 42.25 101 ASP A N 1
ATOM 709 C CA . ASP A 1 101 ? 41.550 -6.616 -6.842 1.00 42.25 101 ASP A CA 1
ATOM 710 C C . ASP A 1 101 ? 41.537 -7.812 -5.858 1.00 42.25 101 ASP A C 1
ATOM 712 O O . ASP A 1 101 ? 40.966 -7.693 -4.781 1.00 42.25 101 ASP A O 1
ATOM 716 N N . GLU A 1 102 ? 41.995 -9.037 -6.115 1.00 43.50 102 GLU A N 1
ATOM 717 C CA . GLU A 1 102 ? 43.126 -9.526 -6.903 1.00 43.50 102 GLU A CA 1
ATOM 718 C C . GLU A 1 102 ? 42.809 -10.977 -7.340 1.00 43.50 102 GLU A C 1
ATOM 720 O O . GLU A 1 102 ? 42.243 -11.758 -6.568 1.00 43.50 102 GLU A O 1
ATOM 725 N N . ASN A 1 103 ? 43.201 -11.383 -8.549 1.00 45.31 103 ASN A N 1
ATOM 726 C CA . ASN A 1 103 ? 43.604 -12.775 -8.760 1.00 45.31 103 ASN A CA 1
ATOM 727 C C . ASN A 1 103 ? 44.776 -12.798 -9.746 1.00 45.31 103 ASN A C 1
ATOM 729 O O . ASN A 1 103 ? 44.602 -12.587 -10.947 1.00 45.31 103 ASN A O 1
ATOM 733 N N . ASP A 1 104 ? 45.961 -12.986 -9.170 1.00 50.31 104 ASP A N 1
ATOM 734 C CA . ASP A 1 104 ? 47.266 -13.095 -9.808 1.00 50.31 104 ASP A CA 1
ATOM 735 C C . ASP A 1 104 ? 47.316 -14.217 -10.858 1.00 50.31 104 ASP A C 1
ATOM 737 O O . ASP A 1 104 ? 47.152 -15.396 -10.537 1.00 50.31 104 ASP A O 1
ATOM 741 N N . GLU A 1 105 ? 47.673 -13.874 -12.097 1.00 50.91 105 GLU A N 1
ATOM 742 C CA . GLU A 1 105 ? 48.315 -14.809 -13.024 1.00 50.91 105 GLU A CA 1
ATOM 743 C C . GLU A 1 105 ? 49.615 -14.204 -13.565 1.00 50.91 105 GLU A C 1
ATOM 745 O O . GLU A 1 105 ? 49.604 -13.325 -14.424 1.00 50.91 105 GLU A O 1
ATOM 750 N N . ALA A 1 106 ? 50.749 -14.733 -13.099 1.00 47.34 106 ALA A N 1
ATOM 751 C CA . ALA A 1 106 ? 52.015 -14.706 -13.829 1.00 47.34 106 ALA A CA 1
ATOM 752 C C . ALA A 1 106 ? 52.892 -15.898 -13.405 1.00 47.34 106 ALA A C 1
ATOM 754 O O . ALA A 1 106 ? 53.919 -15.756 -12.744 1.00 47.34 106 ALA A O 1
ATOM 755 N N . GLY A 1 107 ? 52.464 -17.107 -13.773 1.00 44.75 107 GLY A N 1
ATOM 756 C CA . GLY A 1 107 ? 53.338 -18.278 -13.797 1.00 44.75 107 GLY A CA 1
ATOM 757 C C . GLY A 1 107 ? 54.203 -18.252 -15.056 1.00 44.75 107 GLY A C 1
ATOM 758 O O . GLY A 1 107 ? 53.827 -18.835 -16.070 1.00 44.75 107 GLY A O 1
ATOM 759 N N . GLU A 1 108 ? 55.348 -17.571 -15.010 1.00 43.88 108 GLU A N 1
ATOM 760 C CA . GLU A 1 108 ? 56.376 -17.691 -16.046 1.00 43.88 108 GLU A CA 1
ATOM 761 C C . GLU A 1 108 ? 57.099 -19.037 -15.912 1.00 43.88 108 GLU A C 1
ATOM 763 O O . GLU A 1 108 ? 57.797 -19.304 -14.934 1.00 43.88 108 GLU A O 1
ATOM 768 N N . GLY A 1 109 ? 56.952 -19.888 -16.926 1.00 51.06 109 GLY A N 1
ATOM 769 C CA . GLY A 1 109 ? 57.868 -20.990 -17.187 1.00 51.06 109 GLY A CA 1
ATOM 770 C C . GLY A 1 109 ? 58.504 -20.814 -18.559 1.00 51.06 109 GLY A C 1
ATOM 771 O O . GLY A 1 109 ? 57.778 -20.826 -19.546 1.00 51.06 109 GLY A O 1
ATOM 772 N N . VAL A 1 110 ? 59.837 -20.721 -18.629 1.00 53.75 110 VAL A N 1
ATOM 773 C CA . VAL A 1 110 ? 60.641 -21.106 -19.804 1.00 53.75 110 VAL A CA 1
ATOM 774 C C . VAL A 1 110 ? 61.986 -21.690 -19.339 1.00 53.75 110 VAL A C 1
ATOM 776 O O . VAL A 1 110 ? 62.605 -21.202 -18.398 1.00 53.75 110 VAL A O 1
ATOM 779 N N . PHE A 1 111 ? 62.354 -22.777 -20.018 1.00 42.50 111 PHE A N 1
ATOM 780 C CA . PHE A 1 111 ? 63.525 -23.654 -19.923 1.00 42.50 111 PHE A CA 1
ATOM 781 C C . PHE A 1 111 ? 64.876 -22.975 -20.245 1.00 42.50 111 PHE A C 1
ATOM 783 O O . PHE A 1 111 ? 64.911 -22.140 -21.145 1.00 42.50 111 PHE A O 1
ATOM 790 N N . ASP A 1 112 ? 65.972 -23.424 -19.608 1.00 43.22 112 ASP A N 1
ATOM 791 C CA . ASP A 1 112 ? 67.092 -24.191 -20.224 1.00 43.22 112 ASP A CA 1
ATOM 792 C C . ASP A 1 112 ? 67.905 -24.914 -19.125 1.00 43.22 112 ASP A C 1
ATOM 794 O O . ASP A 1 112 ? 68.256 -24.257 -18.114 1.00 43.22 112 ASP A O 1
#

Secondary structure (DSSP, 8-state):
------HHHHHHHHHHHHHTHHHHHHHHHHHHHHH-TTS-HHHHHHHHHHHHHHTTSS--TTS-S----TTSS-HHHHHHHHHHHHHHHHHHHTTS----------------

Sequence (112 aa):
MTKKDTEEAVLERTRHRLRTTGLEAAVEALIGVCQDKAAPAPAKATAGVAIMRANGLMLDKSAGAPQKSAAEMTPEELTGALDALKGQLAALGGSQADSGDENDEAGEGVFD

Radius of gyration: 26.37 Å; Cα contacts (8 Å, |Δi|>4): 23; chains: 1; bounding box: 85×56×50 Å

Foldseek 3Di:
DDDPQPPVNVVVVVVVCCVPVVVVVVLVVLVVLCPDPPRDPVSNVVSVVVVCVVVVVDDDVVNDDDDDPPVRDDPVRNVVVVVVVVVVVVVVVVPPPDDDDDDDDDPDDDDD